Protein AF-A0A0E3SSP6-F1 (afdb_monomer_lite)

Secondary structure (DSSP, 8-state):
--HHHHHHHHHHHHHHHHHHTT--TT-HHHHHHHHHH----TTTTEEEEETTEEEEEEEPSSHHHHHHHHHHHHHHHHHHHHHHHTTSS-HHHHHHHHHHHHHHHHHHHHHHHH--S--SS---EEEEHHHHHHHHHHHHTTT-HHHHHHHHHHHHT--

Sequence (159 aa):
MSVENEFREYKEDLMKLLDFFECPEGCEKCKNVKEKNGVSMDMFPLWIQNKEHSDKIAIAPCEKGVEIAKALAEQKKSLFIHIVDVGQMEEQEAVELYASLLGNVELLEEQSKTFTGTEKSYGNMIIDIKDIFMLLAYMSYETDPEESRRYFDKALGLN

Foldseek 3Di:
DPPVVVVVVLLVLLVVVCVVLVPDPDDQLLVLLCVPDVPDSSRPLWDDPDPVCNFKIWGFLAPSSLVVLVLLLVLLVVVLVVCVVVVVDPPVVSVVVSVVSVVLSVVSPVQRVVRSNNDPDTSTDMDTSLSSLSSQLVVCVVPPVVSSVVSPCVSVVHD

Organism: NCBI:txid1434104

Radius of gyration: 16.12 Å; chains: 1; bounding box: 42×33×41 Å

pLDDT: mean 72.13, std 13.25, range [41.31, 89.75]

Structure (mmCIF, N/CA/C/O backbone):
data_AF-A0A0E3SSP6-F1
#
_entry.id   AF-A0A0E3SSP6-F1
#
loop_
_atom_site.group_PDB
_atom_site.id
_atom_site.type_symbol
_atom_site.label_atom_id
_atom_site.label_alt_id
_atom_site.label_comp_id
_atom_site.label_asym_id
_atom_site.label_entity_id
_atom_site.label_seq_id
_atom_site.pdbx_PDB_ins_code
_atom_site.Cartn_x
_atom_site.Cartn_y
_atom_site.Cartn_z
_atom_site.occupancy
_atom_site.B_iso_or_equiv
_atom_site.auth_seq_id
_atom_site.auth_comp_id
_atom_site.auth_asym_id
_atom_site.auth_atom_id
_atom_site.pdbx_PDB_model_num
ATOM 1 N N . MET A 1 1 ? -13.348 11.740 -19.397 1.00 45.72 1 MET A N 1
ATOM 2 C CA . MET A 1 1 ? -14.348 11.068 -18.537 1.00 45.72 1 MET A CA 1
ATOM 3 C C . MET A 1 1 ? -14.869 12.067 -17.515 1.00 45.72 1 MET A C 1
ATOM 5 O O . MET A 1 1 ? -14.182 13.049 -17.268 1.00 45.72 1 MET A O 1
ATOM 9 N N . SER A 1 2 ? -16.083 11.898 -16.980 1.00 41.31 2 SER A N 1
ATOM 10 C CA . SER A 1 2 ? -16.521 12.711 -15.835 1.00 41.31 2 SER A CA 1
ATOM 11 C C . SER A 1 2 ? -15.773 12.256 -14.578 1.00 41.31 2 SER A C 1
ATOM 13 O O . SER A 1 2 ? -15.518 11.064 -14.420 1.00 41.31 2 SER A O 1
ATOM 15 N N . VAL A 1 3 ? -15.467 13.191 -13.675 1.00 43.00 3 VAL A N 1
ATOM 16 C CA . VAL A 1 3 ? -14.824 12.928 -12.368 1.00 43.00 3 VAL A CA 1
ATOM 17 C C . VAL A 1 3 ? -15.570 11.841 -11.571 1.00 43.00 3 VAL A C 1
ATOM 19 O O . VAL A 1 3 ? -14.970 11.066 -10.836 1.00 43.00 3 VAL A O 1
ATOM 22 N N . GLU A 1 4 ? -16.887 11.732 -11.765 1.00 43.31 4 GLU A N 1
ATOM 23 C CA . GLU A 1 4 ? -17.727 10.700 -11.148 1.00 43.31 4 GLU A CA 1
ATOM 24 C C . GLU A 1 4 ? -17.445 9.277 -11.663 1.00 43.31 4 GLU A C 1
ATOM 26 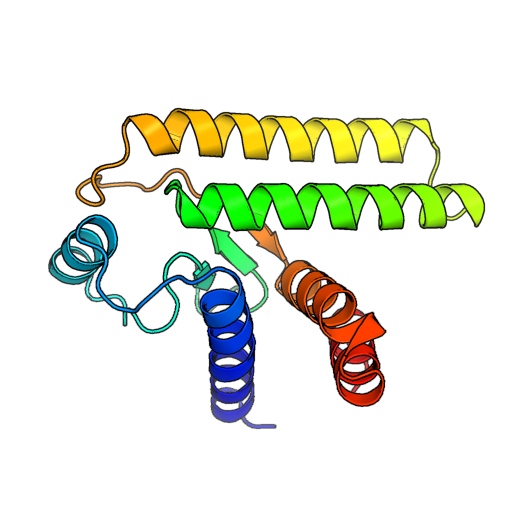O O . GLU A 1 4 ? -17.534 8.327 -10.887 1.00 43.31 4 GLU A O 1
ATOM 31 N N . ASN A 1 5 ? -17.081 9.106 -12.940 1.00 48.06 5 ASN A N 1
ATOM 32 C CA . ASN A 1 5 ? -16.744 7.788 -13.492 1.00 48.06 5 ASN A CA 1
ATOM 33 C C . ASN A 1 5 ? -15.367 7.308 -13.016 1.00 48.06 5 ASN A C 1
ATOM 35 O O . ASN A 1 5 ? -15.233 6.139 -12.665 1.00 48.06 5 ASN A O 1
ATOM 39 N N . GLU A 1 6 ? -14.380 8.205 -12.939 1.00 51.53 6 GLU A N 1
ATOM 40 C CA . GLU A 1 6 ? -13.048 7.891 -12.396 1.00 51.53 6 GLU A CA 1
ATOM 41 C C . GLU A 1 6 ? -13.137 7.460 -10.927 1.00 51.53 6 GLU A C 1
ATOM 43 O O . GLU A 1 6 ? -12.514 6.481 -10.524 1.00 51.53 6 GLU A O 1
ATOM 48 N N . PHE A 1 7 ? -13.991 8.121 -10.140 1.00 52.69 7 PHE A N 1
ATOM 49 C CA . PHE A 1 7 ? -14.207 7.764 -8.739 1.00 52.69 7 PHE A CA 1
ATOM 50 C C . PHE A 1 7 ? -14.897 6.399 -8.566 1.00 52.69 7 PHE A C 1
ATOM 52 O O . PHE A 1 7 ? -14.632 5.689 -7.595 1.00 52.69 7 PHE A O 1
ATOM 59 N N . ARG A 1 8 ? -15.779 6.011 -9.499 1.00 55.59 8 ARG A N 1
ATOM 60 C CA . ARG A 1 8 ? -16.479 4.717 -9.460 1.00 55.59 8 ARG A CA 1
ATOM 61 C C . ARG A 1 8 ? -15.566 3.552 -9.833 1.00 55.59 8 ARG A C 1
ATOM 63 O O . ARG A 1 8 ? -15.539 2.569 -9.105 1.00 55.59 8 ARG A O 1
ATOM 70 N N . GLU A 1 9 ? -14.815 3.667 -10.925 1.00 59.38 9 GLU A N 1
ATOM 71 C CA . GLU A 1 9 ? -13.855 2.627 -11.329 1.00 59.38 9 GLU A CA 1
ATOM 72 C C . GLU A 1 9 ? -12.771 2.431 -10.269 1.00 59.38 9 GLU A C 1
ATOM 74 O O . GLU A 1 9 ? -12.419 1.307 -9.926 1.00 59.38 9 GLU A O 1
ATOM 79 N N . TYR A 1 10 ? -12.304 3.528 -9.677 1.00 65.75 10 TYR A N 1
ATOM 80 C CA . TYR A 1 10 ? -11.341 3.477 -8.591 1.00 65.75 10 TYR A CA 1
ATOM 81 C C . TYR A 1 10 ? -11.873 2.755 -7.344 1.00 65.75 10 TYR A C 1
ATOM 83 O O . TYR A 1 10 ? -11.160 1.968 -6.722 1.00 65.75 10 TYR A O 1
ATOM 91 N N . LYS A 1 11 ? -13.143 2.985 -6.997 1.00 66.25 11 LYS A N 1
ATOM 92 C CA . LYS A 1 11 ? -13.811 2.264 -5.913 1.00 66.25 11 LYS A CA 1
ATOM 93 C C . LYS A 1 11 ? -13.857 0.757 -6.184 1.00 66.25 11 LYS A C 1
ATOM 95 O O . LYS A 1 11 ? -13.573 -0.017 -5.281 1.00 66.25 11 LYS A O 1
ATOM 100 N N . GLU A 1 12 ? -14.196 0.339 -7.401 1.00 69.56 12 GLU A N 1
ATOM 101 C CA . GLU A 1 12 ? -14.227 -1.083 -7.778 1.00 69.56 12 GLU A CA 1
ATOM 102 C C . GLU A 1 12 ? -12.836 -1.730 -7.707 1.00 69.56 12 GLU A C 1
ATOM 104 O O . GLU A 1 12 ? -12.693 -2.829 -7.171 1.00 69.56 12 GLU A O 1
ATOM 109 N N . ASP A 1 13 ? -11.803 -1.037 -8.189 1.00 71.88 13 ASP A N 1
ATOM 110 C CA . ASP A 1 13 ? -10.420 -1.524 -8.160 1.00 71.88 13 ASP A CA 1
ATOM 111 C C . ASP A 1 13 ? -9.880 -1.647 -6.724 1.00 71.88 13 ASP A C 1
ATOM 113 O O . ASP A 1 13 ? -9.225 -2.634 -6.385 1.00 71.88 13 ASP A O 1
ATOM 117 N N . LEU A 1 14 ? -10.209 -0.695 -5.846 1.00 68.06 14 LEU A N 1
ATOM 118 C CA . LEU A 1 14 ? -9.897 -0.810 -4.423 1.00 68.06 14 LEU A CA 1
ATOM 119 C C . LEU A 1 14 ? -10.624 -1.976 -3.760 1.00 68.06 14 LEU A C 1
ATOM 121 O O . LEU A 1 14 ? -10.001 -2.701 -2.992 1.00 68.06 14 LEU A O 1
ATOM 125 N N . MET A 1 15 ? -11.908 -2.188 -4.056 1.00 67.94 15 MET A N 1
ATOM 126 C CA . MET A 1 15 ? -12.661 -3.306 -3.478 1.00 67.94 15 MET A CA 1
ATOM 127 C C . MET A 1 15 ? -12.032 -4.656 -3.829 1.00 67.94 15 MET A C 1
ATOM 129 O O . MET A 1 15 ? -11.906 -5.500 -2.952 1.00 67.94 15 MET A O 1
ATOM 133 N N . LYS A 1 16 ? -11.526 -4.833 -5.056 1.00 71.38 16 LYS A N 1
ATOM 134 C CA . LYS A 1 16 ? -10.783 -6.048 -5.434 1.00 71.38 16 LYS A CA 1
ATOM 135 C C . LYS A 1 16 ? -9.529 -6.266 -4.595 1.00 71.38 16 LYS A C 1
ATOM 137 O O . LYS A 1 16 ? -9.221 -7.397 -4.225 1.00 71.38 16 LYS A O 1
ATOM 142 N N . LEU A 1 17 ? -8.802 -5.190 -4.292 1.00 70.00 17 LEU A N 1
ATOM 143 C CA . LEU A 1 17 ? -7.644 -5.276 -3.410 1.00 70.00 17 LEU A CA 1
ATOM 144 C C . LEU A 1 17 ? -8.073 -5.719 -2.006 1.00 70.00 17 LEU A C 1
ATOM 146 O O . LEU A 1 17 ? -7.460 -6.605 -1.421 1.00 70.00 17 LEU A O 1
ATOM 150 N N . LEU A 1 18 ? -9.143 -5.128 -1.478 1.00 66.25 18 LEU A N 1
ATOM 151 C CA . LEU A 1 18 ? -9.671 -5.463 -0.156 1.00 66.25 18 LEU A CA 1
ATOM 152 C C . LEU A 1 18 ? -10.185 -6.903 -0.073 1.00 66.25 18 LEU A C 1
ATOM 154 O O . LEU A 1 18 ? -9.932 -7.567 0.933 1.00 66.25 18 LEU A O 1
ATOM 158 N N . ASP A 1 19 ? -10.835 -7.393 -1.128 1.00 67.88 19 ASP A N 1
ATOM 159 C CA . ASP A 1 19 ? -11.275 -8.784 -1.250 1.00 67.88 19 ASP A CA 1
ATOM 160 C C . ASP A 1 19 ? -10.081 -9.743 -1.208 1.00 67.88 19 ASP A C 1
ATOM 162 O O . ASP A 1 19 ? -10.120 -10.746 -0.495 1.00 67.88 19 ASP A O 1
ATOM 166 N N . PHE A 1 20 ? -8.988 -9.419 -1.907 1.00 65.00 20 PHE A N 1
ATOM 167 C CA . PHE A 1 20 ? -7.781 -10.246 -1.893 1.00 65.00 20 PHE A CA 1
ATOM 168 C C . PHE A 1 20 ? -7.140 -10.339 -0.507 1.00 65.00 20 PHE A C 1
ATOM 170 O O . PHE A 1 20 ? -6.694 -11.410 -0.104 1.00 65.00 20 PHE A O 1
ATOM 177 N N . PHE A 1 21 ? -7.098 -9.234 0.240 1.00 64.56 21 PHE A N 1
ATOM 178 C CA . PHE A 1 21 ? -6.594 -9.238 1.617 1.00 64.56 21 PHE A CA 1
ATOM 179 C C . PHE A 1 21 ? -7.619 -9.769 2.629 1.00 64.56 21 PHE A C 1
ATOM 181 O O . PHE A 1 21 ? -7.379 -9.673 3.834 1.00 64.56 21 PHE A O 1
ATOM 188 N N . GLU A 1 22 ? -8.741 -10.335 2.170 1.00 62.84 22 GLU A N 1
ATOM 189 C CA . GLU A 1 22 ? -9.839 -10.829 3.003 1.00 62.84 22 GLU A CA 1
ATOM 190 C C . GLU A 1 22 ? -10.252 -9.789 4.052 1.00 62.84 22 GLU A C 1
ATOM 192 O O . GLU A 1 22 ? -10.326 -10.073 5.251 1.00 62.84 22 GLU A O 1
ATOM 197 N N . CYS A 1 23 ? -10.450 -8.541 3.626 1.00 62.44 23 CYS A N 1
ATOM 198 C CA . CYS A 1 23 ? -10.951 -7.484 4.490 1.00 62.44 23 CYS A CA 1
ATOM 199 C C . CYS A 1 23 ? -12.473 -7.373 4.325 1.00 62.44 23 CYS A C 1
ATOM 201 O O . CYS A 1 23 ? -12.935 -6.572 3.511 1.00 62.44 23 CYS A O 1
ATOM 203 N N . PRO A 1 24 ? -13.286 -8.149 5.072 1.00 52.28 24 PRO A N 1
ATOM 204 C CA . PRO A 1 24 ? -14.728 -8.029 4.974 1.00 52.28 24 PRO A CA 1
ATOM 205 C C . PRO A 1 24 ? -15.162 -6.647 5.459 1.00 52.28 24 PRO A C 1
ATOM 207 O O . PRO A 1 24 ? -14.714 -6.158 6.505 1.00 52.28 24 PRO A O 1
ATOM 210 N N . GLU A 1 25 ? -16.100 -6.040 4.735 1.00 49.62 25 GLU A N 1
ATOM 211 C CA . GLU A 1 25 ? -16.901 -4.946 5.271 1.00 49.62 25 GLU A CA 1
ATOM 212 C C . GLU A 1 25 ? -17.433 -5.356 6.659 1.00 49.62 25 GLU A C 1
ATOM 214 O O . GLU A 1 25 ? -18.182 -6.324 6.790 1.00 49.62 25 GLU A O 1
ATOM 219 N N . GLY A 1 26 ? -17.043 -4.636 7.720 1.00 49.25 26 GLY A N 1
ATOM 220 C CA . GLY A 1 26 ? -17.620 -4.841 9.056 1.00 49.25 26 GLY A CA 1
ATOM 221 C C . GLY A 1 26 ? -16.700 -5.331 10.176 1.00 49.25 26 GLY A C 1
ATOM 222 O O . GLY A 1 26 ? -17.220 -5.791 11.193 1.00 49.25 26 GLY A O 1
ATOM 223 N N . CYS A 1 27 ? -15.373 -5.189 10.082 1.00 58.66 27 CYS A N 1
ATOM 224 C CA . CYS A 1 27 ? -14.529 -5.364 11.272 1.00 58.66 27 CYS A CA 1
ATOM 225 C C . CYS A 1 27 ? -14.927 -4.373 12.396 1.00 58.66 27 CYS A C 1
ATOM 227 O O . CYS A 1 27 ? -15.330 -3.240 12.119 1.00 58.66 27 CYS A O 1
ATOM 229 N N . GLU A 1 28 ? -14.816 -4.746 13.677 1.00 57.94 28 GLU A N 1
ATOM 230 C CA . GLU A 1 28 ? -15.223 -3.861 14.793 1.00 57.94 28 GLU A CA 1
ATOM 231 C C . GLU A 1 28 ? -14.475 -2.518 14.785 1.00 57.94 28 GLU A C 1
ATOM 233 O O . GLU A 1 28 ? -15.080 -1.464 14.991 1.00 57.94 28 GLU A O 1
ATOM 238 N N . 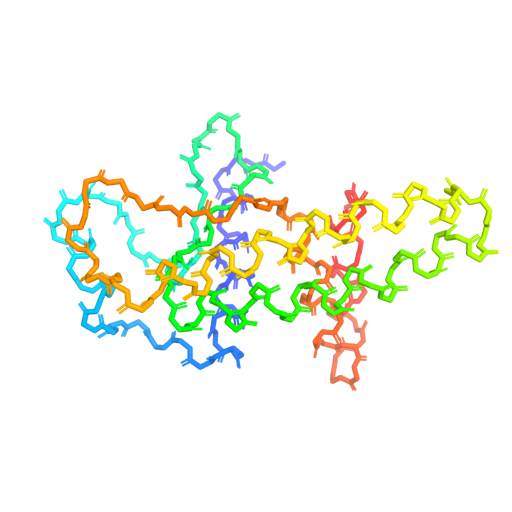LYS A 1 29 ? -13.178 -2.535 14.446 1.00 61.12 29 LYS A N 1
ATOM 239 C CA . LYS A 1 29 ? -12.367 -1.316 14.279 1.00 61.12 29 LYS A CA 1
ATOM 240 C C . LYS A 1 29 ? -12.902 -0.431 13.138 1.00 61.12 29 LYS A C 1
ATOM 242 O O . LYS A 1 29 ? -12.928 0.788 13.270 1.00 61.12 29 LYS A O 1
ATOM 247 N N . CYS A 1 30 ? -13.413 -1.043 12.070 1.00 55.78 30 CYS A N 1
ATOM 248 C CA . CYS A 1 30 ? -14.021 -0.399 10.905 1.00 55.78 30 CYS A CA 1
ATOM 249 C C . CYS A 1 30 ? -15.345 0.288 11.290 1.00 55.78 30 CYS A C 1
ATOM 251 O O . CYS A 1 30 ? -15.593 1.451 10.965 1.00 55.78 30 CYS A O 1
ATOM 253 N N . LYS A 1 31 ? -16.186 -0.410 12.065 1.00 58.31 31 LYS A N 1
ATOM 254 C CA . LYS A 1 31 ? -17.473 0.105 12.555 1.00 58.31 31 LYS A CA 1
ATOM 255 C C . LYS A 1 31 ? -17.307 1.352 13.436 1.00 58.31 31 LYS A C 1
ATOM 257 O O . LYS A 1 31 ? -18.067 2.305 13.282 1.00 58.31 31 LYS A O 1
ATOM 262 N N . ASN A 1 32 ? -16.283 1.389 14.287 1.00 57.38 32 ASN A N 1
ATOM 263 C CA . ASN A 1 32 ? -16.023 2.526 15.180 1.00 57.38 32 ASN A CA 1
ATOM 264 C C . ASN A 1 32 ? -15.598 3.804 14.431 1.00 57.38 32 ASN A C 1
ATOM 266 O O . ASN A 1 32 ? -15.982 4.907 14.827 1.00 57.38 32 ASN A O 1
ATOM 270 N N . VAL A 1 33 ? -14.855 3.670 13.326 1.00 54.91 33 VAL A N 1
ATOM 271 C CA . VAL A 1 33 ? -14.460 4.802 12.464 1.00 54.91 33 VAL A CA 1
ATOM 272 C C . VAL A 1 33 ? -15.677 5.376 11.718 1.00 54.91 33 VAL A C 1
ATOM 274 O O . VAL A 1 33 ? -15.822 6.600 11.622 1.00 54.91 33 VAL A O 1
ATOM 277 N N . LYS A 1 34 ? -16.597 4.508 11.257 1.00 51.56 34 LYS A N 1
ATOM 278 C CA . LYS A 1 34 ? -17.858 4.878 10.577 1.00 51.56 34 LYS A CA 1
ATOM 279 C C . LYS A 1 34 ? -18.732 5.802 11.414 1.00 51.56 34 LYS A C 1
ATOM 281 O O . LYS A 1 34 ? -19.232 6.809 10.918 1.00 51.56 34 LYS A O 1
ATOM 286 N N . GLU A 1 35 ? -18.945 5.433 12.672 1.00 55.50 35 GLU A N 1
ATOM 287 C CA . GLU A 1 35 ? -19.902 6.106 13.553 1.00 55.50 35 GLU A CA 1
ATOM 288 C C . GLU A 1 35 ? -19.440 7.516 13.957 1.00 55.50 35 GLU A C 1
ATOM 290 O O . GLU A 1 35 ? -20.270 8.351 14.311 1.00 55.50 35 GLU A O 1
ATOM 295 N N . LYS A 1 36 ? -18.135 7.816 13.856 1.00 54.03 36 LYS A N 1
ATOM 296 C CA . LYS A 1 36 ? -17.555 9.089 14.310 1.00 54.03 36 LYS A CA 1
ATOM 297 C C . LYS A 1 36 ? -17.369 10.155 13.229 1.00 54.03 36 LYS A C 1
ATOM 299 O O . LYS A 1 36 ? -17.534 11.330 13.541 1.00 54.03 36 LYS A O 1
ATOM 304 N N . ASN A 1 37 ? -17.009 9.780 11.997 1.00 49.38 37 ASN A N 1
ATOM 305 C CA . ASN A 1 37 ? -16.471 10.748 11.025 1.00 49.38 37 ASN A CA 1
ATOM 306 C C . ASN A 1 37 ? -17.338 10.994 9.782 1.00 49.38 37 ASN A C 1
ATOM 308 O O . ASN A 1 37 ? -16.986 11.845 8.970 1.00 49.38 37 ASN A O 1
ATOM 312 N N . GLY A 1 38 ? -18.452 10.273 9.598 1.00 45.81 38 GLY A N 1
ATOM 313 C CA . GLY A 1 38 ? -19.336 10.472 8.437 1.00 45.81 38 GLY A CA 1
ATOM 314 C C . GLY A 1 38 ? -18.680 10.190 7.075 1.00 45.81 38 GLY A C 1
ATOM 315 O O . GLY A 1 38 ? -19.223 10.573 6.042 1.00 45.81 38 GLY A O 1
ATOM 316 N N . VAL A 1 39 ? -17.517 9.531 7.067 1.00 47.22 39 VAL A N 1
ATOM 317 C CA . VAL A 1 39 ? -16.826 9.066 5.860 1.00 47.22 39 VAL A CA 1
ATOM 318 C C . VAL A 1 39 ? -17.553 7.816 5.362 1.00 47.22 39 VAL A C 1
ATOM 320 O O . VAL A 1 39 ? -17.797 6.894 6.144 1.00 47.22 39 VAL A O 1
ATOM 323 N N . SER A 1 40 ? -17.938 7.784 4.082 1.00 44.91 40 SER A N 1
ATOM 324 C CA . SER A 1 40 ? -18.508 6.582 3.463 1.00 44.91 40 SER A CA 1
ATOM 325 C C . SER A 1 40 ? -17.479 5.453 3.547 1.00 44.91 40 SER A C 1
ATOM 327 O O . SER A 1 40 ? -16.369 5.590 3.040 1.00 44.91 40 SER A O 1
ATOM 329 N N . MET A 1 41 ? -17.841 4.372 4.239 1.00 45.84 41 MET A N 1
ATOM 330 C CA . MET A 1 41 ? -16.972 3.249 4.619 1.00 45.84 41 MET A CA 1
ATOM 331 C C . MET A 1 41 ? -16.518 2.362 3.462 1.00 45.84 41 MET A C 1
ATOM 333 O O . MET A 1 41 ? -15.882 1.343 3.701 1.00 45.84 41 MET A O 1
ATOM 337 N N . ASP A 1 42 ? -16.833 2.727 2.231 1.00 48.38 42 ASP A N 1
ATOM 338 C CA . ASP A 1 42 ? -16.804 1.814 1.100 1.00 48.38 42 ASP A CA 1
ATOM 339 C C . ASP A 1 42 ? -15.389 1.365 0.674 1.00 48.38 42 ASP A C 1
ATOM 341 O O . ASP A 1 42 ? -15.263 0.781 -0.393 1.00 48.38 42 ASP A O 1
ATOM 345 N N . MET A 1 43 ? -14.323 1.698 1.422 1.00 52.78 43 MET A N 1
ATOM 346 C CA . MET A 1 43 ? -12.931 1.407 1.048 1.00 52.78 43 MET A CA 1
ATOM 347 C C . MET A 1 43 ? -11.980 1.057 2.221 1.00 52.78 43 MET A C 1
ATOM 349 O O . MET A 1 43 ? -10.799 0.837 1.979 1.00 52.78 43 MET A O 1
ATOM 353 N N . PHE A 1 44 ? -12.413 0.966 3.489 1.00 55.66 44 PHE A N 1
ATOM 354 C CA . PHE A 1 44 ? -11.479 0.673 4.603 1.00 55.66 44 PHE A CA 1
ATOM 355 C C . PHE A 1 44 ? -10.781 -0.699 4.441 1.00 55.66 44 PHE A C 1
ATOM 357 O O . PHE A 1 44 ? -11.484 -1.666 4.153 1.00 55.66 44 PHE A O 1
ATOM 364 N N . PRO A 1 45 ? -9.461 -0.851 4.723 1.00 64.94 45 PRO A N 1
ATOM 365 C CA . PRO A 1 45 ? -8.491 0.074 5.345 1.00 64.94 45 PRO A CA 1
ATOM 366 C C . PRO A 1 45 ? -7.870 1.157 4.456 1.00 64.94 45 PRO A C 1
ATOM 368 O O . PRO A 1 45 ? -6.930 1.811 4.903 1.00 64.94 45 PRO A O 1
ATOM 371 N N . LEU A 1 46 ? -8.359 1.370 3.239 1.00 68.12 46 LEU A N 1
ATOM 372 C CA . LEU A 1 46 ? -7.859 2.385 2.314 1.00 68.12 46 LEU A CA 1
ATOM 373 C C . LEU A 1 46 ? -8.880 3.519 2.149 1.00 68.12 46 LEU A C 1
ATOM 375 O O . LEU A 1 46 ? -10.084 3.313 2.135 1.00 68.12 46 LEU A O 1
ATOM 379 N N . TRP A 1 47 ? -8.456 4.768 2.037 1.00 67.56 47 TRP A N 1
ATOM 380 C CA . TRP A 1 47 ? -9.380 5.825 1.611 1.00 67.56 47 TRP A CA 1
ATOM 381 C C . TRP A 1 47 ? -8.636 6.988 0.995 1.00 67.56 47 TRP A C 1
ATOM 383 O O . TRP A 1 47 ? -7.508 7.302 1.373 1.00 67.56 47 TRP A O 1
ATOM 393 N N . ILE A 1 48 ? -9.296 7.668 0.063 1.00 59.75 48 ILE A N 1
ATOM 394 C CA . ILE A 1 48 ? -8.793 8.937 -0.455 1.00 59.75 48 ILE A CA 1
ATOM 395 C C . ILE A 1 48 ? -8.858 9.970 0.666 1.00 59.75 48 ILE A C 1
ATOM 397 O O . ILE A 1 48 ? -9.908 10.192 1.272 1.00 59.75 48 ILE A O 1
ATOM 401 N N . GLN A 1 49 ? -7.722 10.604 0.943 1.00 52.28 49 GLN A N 1
ATOM 402 C CA . GLN A 1 49 ? -7.583 11.499 2.087 1.00 52.28 49 GLN A CA 1
ATOM 403 C C . GLN A 1 49 ? -8.225 12.880 1.850 1.00 52.28 49 GLN A C 1
ATOM 405 O O . GLN A 1 49 ? -8.676 13.513 2.803 1.00 52.28 49 GLN A O 1
ATOM 410 N N . ASN A 1 50 ? -8.290 13.351 0.597 1.00 51.22 50 ASN A N 1
ATOM 411 C CA . ASN A 1 50 ? -8.869 14.646 0.225 1.00 51.22 50 ASN A CA 1
ATOM 412 C C . ASN A 1 50 ? -9.415 14.612 -1.219 1.00 51.22 50 ASN A C 1
ATOM 414 O O . ASN A 1 50 ? -8.772 14.066 -2.109 1.00 51.22 50 ASN A O 1
ATOM 418 N N . LYS A 1 51 ? -10.565 15.252 -1.481 1.00 51.09 51 LYS A N 1
ATOM 419 C CA . LYS A 1 51 ? -11.092 15.459 -2.846 1.00 51.09 51 LYS A CA 1
ATOM 420 C C . LYS A 1 51 ? -10.165 16.311 -3.726 1.00 51.09 51 LYS A C 1
ATOM 422 O O . LYS A 1 51 ? -10.253 16.213 -4.943 1.00 51.09 51 LYS A O 1
ATOM 427 N N . GLU A 1 52 ? -9.302 17.132 -3.127 1.00 47.59 52 GLU A N 1
ATOM 428 C CA . GLU A 1 52 ? -8.299 17.943 -3.839 1.00 47.59 52 GLU A CA 1
ATOM 429 C C . GLU A 1 52 ? -7.031 17.151 -4.212 1.00 47.59 52 GLU A C 1
ATOM 431 O O . GLU A 1 52 ? -6.282 17.581 -5.085 1.00 47.59 52 GLU A O 1
ATOM 436 N N . HIS A 1 53 ? -6.810 15.987 -3.589 1.00 57.97 53 HIS A N 1
ATOM 437 C CA . HIS A 1 53 ? -5.686 15.079 -3.848 1.00 57.97 53 HIS A CA 1
ATOM 438 C C . HIS A 1 53 ? -6.221 13.659 -4.070 1.00 57.97 53 HIS A C 1
ATOM 440 O O . HIS A 1 53 ? -6.024 12.758 -3.251 1.00 57.97 53 HIS A O 1
ATOM 446 N N . SER A 1 54 ? -6.970 13.485 -5.164 1.00 65.06 54 SER A N 1
ATOM 447 C CA . SER A 1 54 ? -7.604 12.212 -5.540 1.00 65.06 54 SER A CA 1
ATOM 448 C C . SER A 1 54 ? -6.605 11.106 -5.892 1.00 65.06 54 SER A C 1
ATOM 450 O O . SER A 1 54 ? -6.993 9.947 -6.005 1.00 65.06 54 SER A O 1
ATOM 452 N N . ASP A 1 55 ? -5.331 11.454 -6.047 1.00 69.00 55 ASP A N 1
ATOM 453 C CA . ASP A 1 55 ? -4.216 10.562 -6.339 1.00 69.00 55 ASP A CA 1
ATOM 454 C C . ASP A 1 55 ? -3.533 9.995 -5.084 1.00 69.00 55 ASP A C 1
ATOM 456 O O . ASP A 1 55 ? -2.617 9.183 -5.210 1.00 69.00 55 ASP A O 1
ATOM 460 N N . LYS A 1 56 ? -3.963 10.389 -3.878 1.00 73.62 56 LYS A N 1
ATOM 461 C CA . LYS A 1 56 ? -3.374 9.940 -2.608 1.00 73.62 56 LYS A CA 1
ATOM 462 C C . LYS A 1 56 ? -4.331 9.081 -1.792 1.00 73.62 56 LYS A C 1
ATOM 464 O O . LYS A 1 56 ? -5.508 9.408 -1.620 1.00 73.62 56 LYS A O 1
ATOM 469 N N . ILE A 1 57 ? -3.785 8.017 -1.211 1.00 75.81 57 ILE A N 1
ATOM 470 C CA . ILE A 1 57 ? -4.517 7.034 -0.409 1.00 75.81 57 ILE A CA 1
ATOM 471 C C . ILE A 1 57 ? -3.919 6.979 0.981 1.00 75.81 57 ILE A C 1
ATOM 473 O O . ILE A 1 57 ? -2.717 6.794 1.141 1.00 75.81 57 ILE A O 1
ATOM 477 N N . ALA A 1 58 ? -4.772 7.106 1.987 1.00 77.81 58 ALA A N 1
ATOM 478 C CA . ALA A 1 58 ? -4.440 6.813 3.365 1.00 77.81 58 ALA A CA 1
ATOM 479 C C . ALA A 1 58 ? -4.697 5.330 3.660 1.00 77.81 58 ALA A C 1
ATOM 481 O O . ALA A 1 58 ? -5.771 4.815 3.353 1.00 77.81 58 ALA A O 1
ATOM 482 N N . ILE A 1 59 ? -3.724 4.673 4.286 1.00 80.44 59 ILE A N 1
ATOM 483 C CA . ILE A 1 59 ? -3.825 3.317 4.823 1.00 80.44 59 ILE A CA 1
ATOM 484 C C . ILE A 1 59 ? -4.028 3.405 6.334 1.00 80.44 59 ILE A C 1
ATOM 486 O O . ILE A 1 59 ? -3.214 4.013 7.033 1.00 80.44 59 ILE A O 1
ATOM 490 N N . ALA A 1 60 ? -5.085 2.778 6.850 1.00 78.62 60 ALA A N 1
ATOM 491 C CA . ALA A 1 60 ? -5.324 2.692 8.286 1.00 78.62 60 ALA A CA 1
ATOM 492 C C . ALA A 1 60 ? -4.204 1.947 9.024 1.00 78.62 60 ALA A C 1
ATOM 494 O O . ALA A 1 60 ? -3.767 0.890 8.560 1.00 78.62 60 ALA A O 1
ATOM 495 N N . PRO A 1 61 ? -3.870 2.369 10.255 1.00 79.38 61 PRO A N 1
ATOM 496 C CA . PRO A 1 61 ? -3.049 1.590 11.173 1.00 79.38 61 PRO A CA 1
ATOM 497 C C . PRO A 1 61 ? -3.874 0.439 11.766 1.00 79.38 61 PRO A C 1
ATOM 499 O O . PRO A 1 61 ? -4.219 0.432 12.939 1.00 79.38 61 PRO A O 1
ATOM 502 N N . CYS A 1 62 ? -4.248 -0.548 10.961 1.00 79.44 62 CYS A N 1
ATOM 503 C CA . CYS A 1 62 ? -4.916 -1.771 11.412 1.00 79.44 62 CYS A CA 1
ATOM 504 C C . CYS A 1 62 ? -4.214 -2.993 10.819 1.00 79.44 62 CYS A C 1
ATOM 506 O O . CYS A 1 62 ? -3.437 -2.842 9.884 1.00 79.44 62 CYS A O 1
ATOM 508 N N . GLU A 1 63 ? -4.505 -4.195 11.321 1.00 80.69 63 GLU A N 1
ATOM 509 C CA . GLU A 1 63 ? -3.854 -5.438 10.867 1.00 80.69 63 GLU A CA 1
ATOM 510 C C . GLU A 1 63 ? -3.862 -5.574 9.335 1.00 80.69 63 GLU A C 1
ATOM 512 O O . GLU A 1 63 ? -2.812 -5.763 8.728 1.00 80.69 63 GLU A O 1
ATOM 517 N N . LYS A 1 64 ? -5.011 -5.331 8.691 1.00 79.88 64 LYS A N 1
ATOM 518 C CA . LYS A 1 64 ? -5.131 -5.371 7.225 1.00 79.88 64 LYS A CA 1
ATOM 519 C C . LYS A 1 64 ? -4.414 -4.231 6.506 1.00 79.88 64 LYS A C 1
ATOM 521 O O . LYS A 1 64 ? -3.828 -4.445 5.452 1.00 79.88 64 LYS A O 1
ATOM 526 N N . GLY A 1 65 ? -4.401 -3.033 7.083 1.00 80.56 65 GLY A N 1
ATOM 527 C CA . GLY A 1 65 ? -3.608 -1.927 6.544 1.00 80.56 65 GLY A CA 1
ATOM 528 C C . GLY A 1 65 ? -2.106 -2.218 6.597 1.00 80.56 65 GLY A C 1
ATOM 529 O O . GLY A 1 65 ? -1.390 -1.928 5.643 1.00 80.56 65 GLY A O 1
ATOM 530 N N . VAL A 1 66 ? -1.638 -2.870 7.666 1.00 85.12 66 VAL A N 1
ATOM 531 C CA . VAL A 1 66 ? -0.249 -3.326 7.806 1.00 85.12 66 VAL A CA 1
ATOM 532 C C . VAL A 1 66 ? 0.076 -4.419 6.785 1.00 85.12 66 VAL A C 1
ATOM 534 O O . VAL A 1 66 ? 1.135 -4.356 6.167 1.00 85.12 66 VAL A O 1
ATOM 537 N N . GLU A 1 67 ? -0.819 -5.385 6.557 1.00 85.50 67 GLU A N 1
ATOM 538 C CA . GLU A 1 67 ? -0.647 -6.408 5.510 1.00 85.50 67 GLU A CA 1
ATOM 539 C C . GLU A 1 67 ? -0.505 -5.781 4.114 1.00 85.50 67 GLU A C 1
ATOM 541 O O . GLU A 1 67 ? 0.451 -6.090 3.400 1.00 85.50 67 GLU A O 1
ATOM 546 N N . ILE A 1 68 ? -1.392 -4.845 3.757 1.00 83.50 68 ILE A N 1
ATOM 547 C CA . ILE A 1 68 ? -1.327 -4.114 2.481 1.00 83.50 68 ILE A CA 1
ATOM 548 C C . ILE A 1 68 ? -0.019 -3.322 2.378 1.00 83.50 68 ILE A C 1
ATOM 550 O O . ILE A 1 68 ? 0.665 -3.387 1.358 1.00 83.50 68 ILE A O 1
ATOM 554 N N . ALA A 1 69 ? 0.371 -2.603 3.434 1.00 86.56 69 ALA A N 1
ATOM 555 C CA . ALA A 1 69 ? 1.598 -1.810 3.453 1.00 86.56 69 ALA A CA 1
ATOM 556 C C . ALA A 1 69 ? 2.862 -2.677 3.297 1.00 86.56 69 ALA A C 1
ATOM 558 O O . ALA A 1 69 ? 3.778 -2.305 2.562 1.00 86.56 69 ALA A O 1
ATOM 559 N N . LYS A 1 70 ? 2.896 -3.859 3.926 1.00 89.50 70 LYS A N 1
ATOM 560 C CA . LYS A 1 70 ? 3.983 -4.838 3.764 1.00 89.50 70 LYS A CA 1
ATOM 561 C C . LYS A 1 70 ? 4.037 -5.391 2.338 1.00 89.50 70 LYS A C 1
ATOM 563 O O . LYS A 1 70 ? 5.121 -5.465 1.764 1.00 89.50 70 LYS A O 1
ATOM 568 N N . ALA A 1 71 ? 2.890 -5.718 1.744 1.00 86.06 71 ALA A N 1
ATOM 569 C CA . ALA A 1 71 ? 2.827 -6.182 0.358 1.00 86.06 71 ALA A CA 1
ATOM 570 C C . ALA A 1 71 ? 3.296 -5.104 -0.636 1.00 86.06 71 ALA A C 1
ATOM 572 O O . ALA A 1 71 ? 4.069 -5.395 -1.549 1.00 86.06 71 ALA A O 1
ATOM 573 N N . LEU A 1 72 ? 2.898 -3.845 -0.422 1.00 85.56 72 LEU A N 1
ATOM 574 C CA . LEU A 1 72 ? 3.381 -2.701 -1.201 1.00 85.56 72 LEU A CA 1
ATOM 575 C C . LEU A 1 72 ? 4.890 -2.510 -1.076 1.00 85.56 72 LEU A C 1
ATOM 577 O O . LEU A 1 72 ? 5.548 -2.218 -2.073 1.00 85.56 72 LEU A O 1
ATOM 581 N N . ALA A 1 73 ? 5.446 -2.667 0.126 1.00 87.38 73 ALA A N 1
ATOM 582 C CA . ALA A 1 73 ? 6.884 -2.564 0.333 1.00 87.38 73 ALA A CA 1
ATOM 583 C C . ALA A 1 73 ? 7.643 -3.632 -0.464 1.00 87.38 73 ALA A C 1
ATOM 585 O O . ALA A 1 73 ? 8.580 -3.290 -1.183 1.00 87.38 73 ALA A O 1
ATOM 586 N N . GLU A 1 74 ? 7.200 -4.891 -0.429 1.00 86.12 74 GLU A N 1
ATOM 587 C CA . GLU A 1 74 ? 7.852 -5.954 -1.203 1.00 86.12 74 GLU A CA 1
ATOM 588 C C . GLU A 1 74 ? 7.761 -5.698 -2.715 1.00 86.12 74 GLU A C 1
ATOM 590 O O . GLU A 1 74 ? 8.753 -5.849 -3.426 1.00 86.12 74 GLU A O 1
ATOM 595 N N . GLN A 1 75 ? 6.620 -5.204 -3.209 1.00 81.75 75 GLN A N 1
ATOM 596 C CA . GLN A 1 75 ? 6.494 -4.791 -4.611 1.00 81.75 75 GLN A CA 1
ATOM 597 C C . GLN A 1 75 ? 7.441 -3.655 -4.985 1.00 81.75 75 GLN A C 1
ATOM 599 O O . GLN A 1 75 ? 8.149 -3.723 -5.994 1.00 81.75 75 GLN A O 1
ATOM 604 N N . LYS A 1 76 ? 7.491 -2.606 -4.160 1.00 81.62 76 LYS A N 1
ATOM 605 C CA . LYS A 1 76 ? 8.379 -1.468 -4.404 1.00 81.62 76 LYS A CA 1
ATOM 606 C C . LYS A 1 76 ? 9.839 -1.880 -4.386 1.00 81.62 76 LYS A C 1
ATOM 608 O O . LYS A 1 76 ? 10.600 -1.366 -5.194 1.00 81.62 76 LYS A O 1
ATOM 613 N N . LYS A 1 77 ? 10.232 -2.832 -3.541 1.00 83.69 77 LYS A N 1
ATOM 614 C CA . LYS A 1 77 ? 11.587 -3.392 -3.541 1.00 83.69 77 LYS A CA 1
ATOM 615 C C . LYS A 1 77 ? 11.959 -3.970 -4.907 1.00 83.69 77 LYS A C 1
ATOM 617 O O . LYS A 1 77 ? 13.009 -3.622 -5.440 1.00 83.69 77 LYS A O 1
ATOM 622 N N . SER A 1 78 ? 11.101 -4.810 -5.492 1.00 79.75 78 SER A N 1
ATOM 623 C CA . SER A 1 78 ? 11.329 -5.371 -6.831 1.00 79.75 78 SER A CA 1
ATOM 624 C C . SER A 1 78 ? 11.415 -4.285 -7.905 1.00 79.75 78 SER A C 1
ATOM 626 O O . SER A 1 78 ? 12.274 -4.357 -8.782 1.00 79.75 78 SER A O 1
ATOM 628 N N . LEU A 1 79 ? 10.575 -3.251 -7.808 1.00 77.56 79 LEU A N 1
ATOM 629 C CA . LEU A 1 79 ? 10.607 -2.112 -8.724 1.00 77.56 79 LEU A CA 1
ATOM 630 C C . LEU A 1 79 ? 11.899 -1.290 -8.586 1.00 77.56 79 LEU A C 1
ATOM 632 O O . LEU A 1 79 ? 12.512 -0.959 -9.596 1.00 77.56 79 LEU A O 1
ATOM 636 N N . PHE A 1 80 ? 12.343 -0.991 -7.363 1.00 79.06 80 PHE A N 1
ATOM 637 C CA . PHE A 1 80 ? 13.587 -0.257 -7.116 1.00 79.06 80 PHE A CA 1
ATOM 638 C C . PHE A 1 80 ? 14.802 -1.003 -7.666 1.00 79.06 80 PHE A C 1
ATOM 640 O O . PHE A 1 80 ? 15.630 -0.381 -8.326 1.00 79.06 80 PHE A O 1
ATOM 647 N N . ILE A 1 81 ? 14.874 -2.325 -7.469 1.00 79.19 81 ILE A N 1
ATOM 648 C CA . ILE A 1 81 ? 15.933 -3.161 -8.060 1.00 79.19 81 ILE A CA 1
ATOM 649 C C . ILE A 1 81 ? 15.944 -2.989 -9.582 1.00 79.19 81 ILE A C 1
ATOM 651 O O . ILE A 1 81 ? 16.982 -2.682 -10.158 1.00 79.19 81 ILE A O 1
ATOM 655 N N . HIS A 1 82 ? 14.779 -3.093 -10.226 1.00 77.25 82 HIS A N 1
ATOM 656 C CA . HIS A 1 82 ? 14.684 -2.925 -11.672 1.00 77.25 82 HIS A CA 1
ATOM 657 C C . HIS A 1 82 ? 15.122 -1.528 -12.144 1.00 77.25 82 HIS A C 1
ATOM 659 O O . HIS A 1 82 ? 15.869 -1.428 -13.113 1.00 77.25 82 HIS A O 1
ATOM 665 N N . ILE A 1 83 ? 14.686 -0.458 -11.468 1.00 71.88 83 ILE A N 1
ATOM 666 C CA . ILE A 1 83 ? 15.031 0.935 -11.812 1.00 71.88 83 ILE A CA 1
ATOM 667 C C . ILE A 1 83 ? 16.546 1.175 -11.704 1.00 71.88 83 ILE A C 1
ATOM 669 O O . ILE A 1 83 ? 17.124 1.838 -12.571 1.00 71.88 83 ILE A O 1
ATOM 673 N N . VAL A 1 84 ? 17.187 0.624 -10.668 1.00 79.25 84 VAL A N 1
ATOM 674 C CA . VAL A 1 84 ? 18.647 0.679 -10.495 1.00 79.25 84 VAL A CA 1
ATOM 675 C C . VAL A 1 84 ? 19.347 -0.098 -11.612 1.00 79.25 84 VAL A C 1
ATOM 677 O O . VAL A 1 84 ? 20.254 0.440 -12.245 1.00 79.25 84 VAL A O 1
ATOM 680 N N . ASP A 1 85 ? 18.887 -1.312 -11.929 1.00 80.75 85 ASP A N 1
ATOM 681 C CA . ASP A 1 85 ? 19.472 -2.157 -12.981 1.00 80.75 85 ASP A CA 1
ATOM 682 C C . ASP A 1 85 ? 19.437 -1.495 -14.368 1.00 80.75 85 ASP A C 1
ATOM 684 O O . ASP A 1 85 ? 20.374 -1.638 -15.157 1.00 80.75 85 ASP A O 1
ATOM 688 N N . VAL A 1 86 ? 18.374 -0.744 -14.680 1.00 82.75 86 VAL A N 1
ATOM 689 C CA . VAL A 1 86 ? 18.257 -0.002 -15.951 1.00 82.75 86 VAL A CA 1
ATOM 690 C C . VAL A 1 86 ? 18.928 1.378 -15.919 1.00 82.75 86 VAL A C 1
ATOM 692 O O . VAL A 1 86 ? 18.854 2.117 -16.902 1.00 82.75 86 VAL A O 1
ATOM 695 N N . GLY A 1 87 ? 19.591 1.735 -14.815 1.00 77.81 87 GLY A N 1
ATOM 696 C CA . GLY A 1 87 ? 20.364 2.970 -14.666 1.00 77.81 87 GLY A CA 1
ATOM 697 C C . GLY A 1 87 ? 19.520 4.242 -14.570 1.00 77.81 87 GLY A C 1
ATOM 698 O O . GLY A 1 87 ? 20.008 5.321 -14.900 1.00 77.81 87 GLY A O 1
ATOM 699 N N . GLN A 1 88 ? 18.253 4.130 -14.163 1.00 72.56 88 GLN A N 1
ATOM 700 C CA . GLN A 1 88 ? 17.344 5.274 -14.021 1.00 72.56 88 GLN A CA 1
ATOM 701 C C . GLN A 1 88 ? 17.384 5.926 -12.632 1.00 72.56 88 GLN A C 1
ATOM 703 O O . GLN A 1 88 ? 16.851 7.020 -12.467 1.00 72.56 88 GLN A O 1
ATOM 708 N N . MET A 1 89 ? 18.013 5.276 -11.653 1.00 82.62 89 MET A N 1
ATOM 709 C CA . MET A 1 89 ? 18.208 5.780 -10.292 1.00 82.62 89 MET A CA 1
ATOM 710 C C . MET A 1 89 ? 19.536 5.260 -9.744 1.00 82.62 89 MET A C 1
ATOM 712 O O . MET A 1 89 ? 19.945 4.143 -10.069 1.00 82.62 89 MET A O 1
ATOM 716 N N . GLU A 1 90 ? 20.206 6.054 -8.909 1.00 87.25 90 GLU A N 1
ATOM 717 C CA . GLU A 1 90 ? 21.397 5.591 -8.199 1.00 87.25 90 GLU A CA 1
ATOM 718 C C . GLU A 1 90 ? 21.018 4.587 -7.101 1.00 87.25 90 GLU A C 1
ATOM 720 O O . GLU A 1 90 ? 20.012 4.745 -6.410 1.00 87.25 90 GLU A O 1
ATOM 725 N N . GLU A 1 91 ? 21.848 3.561 -6.898 1.00 86.44 91 GLU A N 1
ATOM 726 C CA . GLU A 1 91 ? 21.598 2.521 -5.889 1.00 86.44 91 GLU A CA 1
ATOM 727 C C . GLU A 1 91 ? 21.405 3.116 -4.486 1.00 86.44 91 GLU A C 1
ATOM 729 O O . GLU A 1 91 ? 20.500 2.716 -3.756 1.00 86.44 91 GLU A O 1
ATOM 734 N N . GLN A 1 92 ? 22.212 4.116 -4.123 1.00 87.81 92 GLN A N 1
ATOM 735 C CA . GLN A 1 92 ? 22.124 4.757 -2.814 1.00 87.81 92 GLN A CA 1
ATOM 736 C C . GLN A 1 92 ? 20.797 5.507 -2.620 1.00 87.81 92 GLN A C 1
ATOM 738 O O . GLN A 1 92 ? 20.192 5.406 -1.554 1.00 87.81 92 GLN A O 1
ATOM 743 N N . GLU A 1 93 ? 20.307 6.189 -3.657 1.00 82.62 93 GLU A N 1
ATOM 744 C CA . GLU A 1 93 ? 19.005 6.862 -3.632 1.00 82.62 93 GLU A CA 1
ATOM 745 C C . GLU A 1 93 ? 17.862 5.846 -3.469 1.00 82.62 93 GLU A C 1
ATOM 747 O O . GLU A 1 93 ? 16.985 6.020 -2.620 1.00 82.62 93 GLU A O 1
ATOM 752 N N . ALA A 1 94 ? 17.906 4.734 -4.211 1.00 78.69 94 ALA A N 1
ATOM 753 C CA . ALA A 1 94 ? 16.918 3.661 -4.101 1.00 78.69 94 ALA A CA 1
ATOM 754 C C . ALA A 1 94 ? 16.899 3.028 -2.698 1.00 78.69 94 ALA A C 1
ATOM 756 O O . ALA A 1 94 ? 15.828 2.764 -2.144 1.00 78.69 94 ALA A O 1
ATOM 757 N N . VAL A 1 95 ? 18.075 2.819 -2.096 1.00 82.44 95 VAL A N 1
ATOM 758 C CA . VAL A 1 95 ? 18.215 2.293 -0.730 1.00 82.44 95 VAL A CA 1
ATOM 759 C C . VAL A 1 95 ? 17.620 3.253 0.300 1.00 82.44 95 VAL A C 1
ATOM 761 O O . VAL A 1 95 ? 16.886 2.807 1.181 1.00 82.44 95 VAL A O 1
ATOM 764 N N . GLU A 1 96 ? 17.890 4.556 0.198 1.00 81.88 96 GLU A N 1
ATOM 765 C CA . GLU A 1 96 ? 17.355 5.564 1.124 1.00 81.88 96 GLU A CA 1
ATOM 766 C C . GLU A 1 96 ? 15.825 5.670 1.033 1.00 81.88 96 GLU A C 1
ATOM 768 O O . GLU A 1 96 ? 15.134 5.667 2.060 1.00 81.88 96 GLU A O 1
ATOM 773 N N . LEU A 1 97 ? 15.278 5.684 -0.186 1.00 80.88 97 LEU A N 1
ATOM 774 C CA . LEU A 1 97 ? 13.831 5.699 -0.421 1.00 80.88 97 LEU A CA 1
ATOM 775 C C . LEU A 1 97 ? 13.156 4.434 0.117 1.00 80.88 97 LEU A C 1
ATOM 777 O O . LEU A 1 97 ? 12.114 4.514 0.775 1.00 80.88 97 LEU A O 1
ATOM 781 N N . TYR A 1 98 ? 13.756 3.266 -0.114 1.00 84.62 98 TYR A N 1
ATOM 782 C CA . TYR A 1 98 ? 13.224 2.004 0.384 1.00 84.62 98 TYR A CA 1
ATOM 783 C C . TYR A 1 98 ? 13.314 1.894 1.914 1.00 84.62 98 TYR A C 1
ATOM 785 O O . TYR A 1 98 ? 12.361 1.455 2.558 1.00 84.62 98 TYR A O 1
ATOM 793 N N . ALA A 1 99 ? 14.404 2.361 2.527 1.00 84.25 99 ALA A N 1
ATOM 794 C CA . ALA A 1 99 ? 14.538 2.410 3.983 1.00 84.25 99 ALA A CA 1
ATOM 795 C C . ALA A 1 99 ? 13.494 3.340 4.625 1.00 84.25 99 ALA A C 1
ATOM 797 O O . ALA A 1 99 ? 12.896 2.989 5.643 1.00 84.25 99 ALA A O 1
ATOM 798 N N . SER A 1 100 ? 13.218 4.496 4.008 1.00 83.50 100 SER A N 1
ATOM 799 C CA . SER A 1 100 ? 12.147 5.397 4.451 1.00 83.50 100 SER A CA 1
ATOM 800 C C . SER A 1 100 ? 10.771 4.728 4.374 1.00 83.50 100 SER A C 1
ATOM 802 O O . SER A 1 100 ? 9.979 4.832 5.313 1.00 83.50 100 SER A O 1
ATOM 804 N N . LEU A 1 101 ? 10.501 3.990 3.292 1.00 86.19 101 LEU A N 1
ATOM 805 C CA . LEU A 1 101 ? 9.271 3.216 3.141 1.00 86.19 101 LEU A CA 1
ATOM 806 C C . LEU A 1 101 ? 9.120 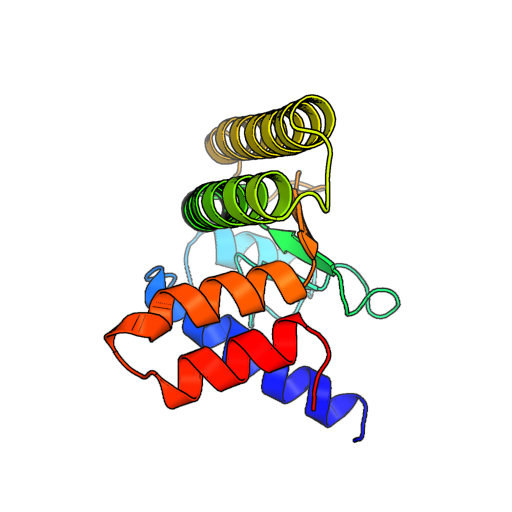2.176 4.258 1.00 86.19 101 LEU A C 1
ATOM 808 O O . LEU A 1 101 ? 8.066 2.124 4.887 1.00 86.19 101 LEU A O 1
ATOM 812 N N . LEU A 1 102 ? 10.168 1.396 4.539 1.00 88.81 102 LEU A N 1
ATOM 813 C CA . LEU A 1 102 ? 10.156 0.397 5.611 1.00 88.81 102 LEU A CA 1
ATOM 814 C C . LEU A 1 102 ? 9.919 1.026 6.988 1.00 88.81 102 LEU A C 1
ATOM 816 O O . LEU A 1 102 ? 9.081 0.530 7.736 1.00 88.81 102 LEU A O 1
ATOM 820 N N . GLY A 1 103 ? 10.560 2.158 7.291 1.00 86.81 103 GLY A N 1
ATOM 821 C CA . GLY A 1 103 ? 10.319 2.883 8.542 1.00 86.81 103 GLY A CA 1
ATOM 822 C C . GLY A 1 103 ? 8.864 3.344 8.700 1.00 86.81 103 GLY A C 1
ATOM 823 O O . GLY A 1 103 ? 8.310 3.296 9.798 1.00 86.81 103 GLY A O 1
ATOM 824 N N . ASN A 1 104 ? 8.200 3.729 7.604 1.00 86.69 104 ASN A N 1
ATOM 825 C CA . ASN A 1 104 ? 6.772 4.063 7.626 1.00 86.69 104 ASN A CA 1
ATOM 826 C C . ASN A 1 104 ? 5.883 2.829 7.853 1.00 86.69 104 ASN A C 1
ATOM 828 O O . ASN A 1 104 ? 4.875 2.936 8.553 1.00 86.69 104 ASN A O 1
ATOM 832 N N . VAL A 1 105 ? 6.254 1.665 7.307 1.00 89.31 105 VAL A N 1
ATOM 833 C CA . VAL A 1 105 ? 5.549 0.395 7.561 1.00 89.31 105 VAL A CA 1
ATOM 834 C C . VAL A 1 105 ? 5.694 -0.025 9.025 1.00 89.31 105 VAL A C 1
ATOM 836 O O . VAL A 1 105 ? 4.702 -0.395 9.649 1.00 89.31 105 VAL A O 1
ATOM 839 N N . GLU A 1 106 ? 6.893 0.081 9.600 1.00 89.44 106 GLU A N 1
ATOM 840 C CA . GLU A 1 106 ? 7.138 -0.204 11.021 1.00 89.44 106 GLU A CA 1
ATOM 841 C C . GLU A 1 106 ? 6.330 0.730 11.929 1.00 89.44 106 GLU A C 1
ATOM 843 O O . GLU A 1 106 ? 5.694 0.284 12.885 1.00 89.44 106 GLU A O 1
ATOM 848 N N . LEU A 1 107 ? 6.284 2.025 11.602 1.00 88.88 107 LEU A N 1
ATOM 849 C CA . LEU A 1 107 ? 5.468 2.988 12.339 1.00 88.88 107 LEU A CA 1
ATOM 850 C C . LEU A 1 107 ? 3.975 2.637 12.270 1.00 88.88 107 LEU A C 1
ATOM 852 O O . LEU A 1 107 ? 3.287 2.700 13.292 1.00 88.88 107 LEU A O 1
ATOM 856 N N . LEU A 1 108 ? 3.481 2.246 11.092 1.00 87.25 108 LEU A N 1
ATOM 857 C CA . LEU A 1 108 ? 2.099 1.802 10.900 1.00 87.25 108 LEU A CA 1
ATOM 858 C C . LEU A 1 108 ? 1.799 0.545 11.733 1.00 87.25 108 LEU A C 1
ATOM 860 O O . LEU A 1 108 ? 0.741 0.450 12.358 1.00 87.25 108 LEU A O 1
ATOM 864 N N . GLU A 1 109 ? 2.738 -0.401 11.785 1.00 89.75 109 GLU A N 1
ATOM 865 C CA . GLU A 1 109 ? 2.638 -1.619 12.590 1.00 89.75 109 GLU A CA 1
ATOM 866 C C . GLU A 1 109 ? 2.588 -1.311 14.091 1.00 89.75 109 GLU A C 1
ATOM 868 O O . GLU A 1 109 ? 1.709 -1.826 14.787 1.00 89.75 109 GLU A O 1
ATOM 873 N N . GLU A 1 110 ? 3.439 -0.419 14.597 1.00 89.12 110 GLU A N 1
ATOM 874 C CA . GLU A 1 110 ? 3.390 0.012 16.001 1.00 89.12 110 GLU A CA 1
ATOM 875 C C . GLU A 1 110 ? 2.080 0.736 16.338 1.00 89.12 110 GLU A C 1
ATOM 877 O O . GLU A 1 110 ? 1.462 0.476 17.376 1.00 89.12 110 GLU A O 1
ATOM 882 N N . GLN A 1 111 ? 1.598 1.595 15.439 1.00 84.69 111 GLN A N 1
ATOM 883 C CA . GLN A 1 111 ? 0.306 2.263 15.600 1.00 84.69 111 GLN A CA 1
ATOM 884 C C . GLN A 1 111 ? -0.849 1.256 15.612 1.00 84.69 111 GLN A C 1
ATOM 886 O O . GLN A 1 111 ? -1.774 1.399 16.413 1.00 84.69 111 GLN A O 1
ATOM 891 N N . SER A 1 112 ? -0.768 0.187 14.815 1.00 85.00 112 SER A N 1
ATOM 892 C CA . SER A 1 112 ? -1.823 -0.828 14.728 1.00 85.00 112 SER A CA 1
ATOM 893 C C . SER A 1 112 ? -2.102 -1.563 16.041 1.00 85.00 112 SER A C 1
ATOM 895 O O . SER A 1 112 ? -3.249 -1.942 16.307 1.00 85.00 112 SER A O 1
ATOM 897 N N . LYS A 1 113 ? -1.085 -1.699 16.902 1.00 85.88 113 LYS A N 1
ATOM 898 C CA . LYS A 1 113 ? -1.189 -2.368 18.210 1.00 85.88 113 LYS A CA 1
ATOM 899 C C . LYS A 1 113 ? -2.071 -1.606 19.191 1.00 85.88 113 LYS A C 1
ATOM 901 O O . LYS A 1 113 ? -2.701 -2.211 20.054 1.00 85.88 113 LYS A O 1
ATOM 906 N N . THR A 1 114 ? -2.095 -0.280 19.076 1.00 82.56 114 THR A N 1
ATOM 907 C CA . THR A 1 114 ? -2.871 0.605 19.960 1.00 82.56 114 THR A CA 1
ATOM 908 C C . THR A 1 114 ? -4.107 1.187 19.281 1.00 82.56 114 THR A C 1
ATOM 910 O O . THR A 1 114 ? -4.907 1.847 19.939 1.00 82.56 114 THR A O 1
ATOM 913 N N . PHE A 1 115 ? -4.297 0.904 17.990 1.00 77.31 115 PHE A N 1
ATOM 914 C CA . PHE A 1 115 ? -5.414 1.398 17.203 1.00 77.31 115 PHE A CA 1
ATOM 915 C C . PHE A 1 115 ? -6.742 0.725 17.565 1.00 77.31 115 PHE A C 1
ATOM 917 O O . PHE A 1 115 ? -6.933 -0.489 17.410 1.00 77.31 115 PHE A O 1
ATOM 924 N N . THR A 1 116 ? -7.693 1.554 17.984 1.00 72.44 116 THR A N 1
ATOM 925 C CA . THR A 1 116 ? -9.058 1.173 18.374 1.00 72.44 116 THR A CA 1
ATOM 926 C C . THR A 1 116 ? -10.123 1.642 17.378 1.00 72.44 116 THR A C 1
ATOM 928 O O . THR A 1 116 ? -11.288 1.249 17.486 1.00 72.44 116 THR A O 1
ATOM 931 N N . GLY A 1 117 ? -9.752 2.499 16.422 1.00 68.06 117 GLY A N 1
ATOM 932 C CA . GLY A 1 117 ? -10.666 3.165 15.490 1.00 68.06 117 GLY A CA 1
ATOM 933 C C . GLY A 1 117 ? -11.399 4.368 16.094 1.00 68.06 117 GLY A C 1
ATOM 934 O O . GLY A 1 117 ? -12.126 5.072 15.392 1.00 68.06 117 GLY A O 1
ATOM 935 N N . THR A 1 118 ? -11.212 4.644 17.387 1.00 66.25 118 THR A N 1
ATOM 936 C CA . THR A 1 118 ? -11.887 5.740 18.100 1.00 66.25 118 THR A CA 1
ATOM 937 C C . THR A 1 118 ? -11.029 7.001 18.233 1.00 66.25 118 THR A C 1
ATOM 939 O O . THR A 1 118 ? -11.498 8.018 18.762 1.00 66.25 118 THR A O 1
ATOM 942 N N . GLU A 1 119 ? -9.789 6.956 17.755 1.00 66.25 119 GLU A N 1
ATOM 943 C CA . GLU A 1 119 ? -8.818 8.041 17.816 1.00 66.25 119 GLU A CA 1
ATOM 944 C C . GLU A 1 119 ? -9.280 9.260 16.997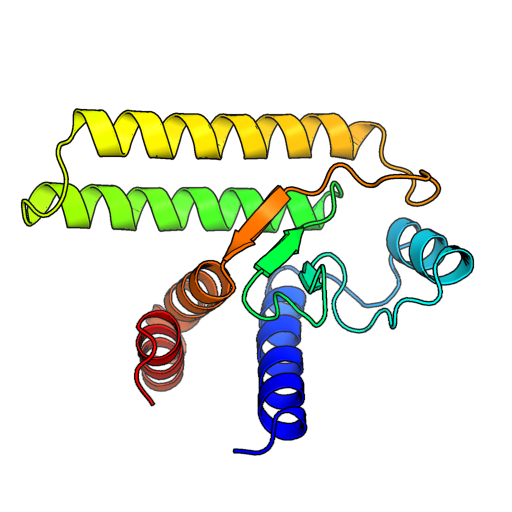 1.00 66.25 119 GLU A C 1
ATOM 946 O O . GLU A 1 119 ? -10.012 9.142 16.018 1.00 66.25 119 GLU A O 1
ATOM 951 N N . LYS A 1 120 ? -8.865 10.465 17.414 1.00 56.56 120 LYS A N 1
ATOM 952 C CA . LYS A 1 120 ? -9.179 11.725 16.704 1.00 56.56 120 LYS A CA 1
ATOM 953 C C . LYS A 1 120 ? -8.345 11.933 15.440 1.00 56.56 120 LYS A C 1
ATOM 955 O O . LYS A 1 120 ? -8.723 12.719 14.581 1.00 56.56 120 LYS A O 1
ATOM 960 N N . SER A 1 121 ? -7.188 11.289 15.386 1.00 59.25 121 SER A N 1
ATOM 961 C CA . SER A 1 121 ? -6.284 11.289 14.250 1.00 59.25 121 SER A CA 1
ATOM 962 C C . SER A 1 121 ? -5.796 9.867 14.081 1.00 59.25 121 SER A C 1
ATOM 964 O O . SER A 1 121 ? -5.412 9.218 15.056 1.00 59.25 121 SER A O 1
ATOM 966 N N . TYR A 1 122 ? -5.846 9.397 12.848 1.00 62.03 122 TYR A N 1
ATOM 967 C CA . TYR A 1 122 ? -5.342 8.098 12.469 1.00 62.03 122 TYR A CA 1
ATOM 968 C C . TYR A 1 122 ? -3.958 8.353 11.885 1.00 62.03 122 TYR A C 1
ATOM 970 O O . TYR A 1 122 ? -3.827 9.087 10.904 1.00 62.03 122 TYR A O 1
ATOM 978 N N . GLY A 1 123 ? -2.918 7.845 12.547 1.00 62.22 123 GLY A N 1
ATOM 979 C CA . GLY A 1 123 ? -1.595 7.785 11.943 1.00 62.22 123 GLY A CA 1
ATOM 980 C C . GLY A 1 123 ? -1.704 6.879 10.725 1.00 62.22 123 GLY A C 1
ATOM 981 O O . GLY A 1 123 ? -1.706 5.665 10.862 1.00 62.22 123 GLY A O 1
ATOM 982 N N . ASN A 1 124 ? -1.938 7.474 9.560 1.00 74.50 124 ASN A N 1
ATOM 983 C CA . ASN A 1 124 ? -2.133 6.732 8.328 1.00 74.50 124 ASN A CA 1
ATOM 984 C C . ASN A 1 124 ? -0.871 6.845 7.498 1.00 74.50 124 ASN A C 1
ATOM 986 O O . ASN A 1 124 ? -0.330 7.940 7.329 1.00 74.50 124 ASN A O 1
ATOM 990 N N . MET A 1 125 ? -0.452 5.729 6.923 1.00 80.50 125 MET A N 1
ATOM 991 C CA . MET A 1 125 ? 0.536 5.759 5.860 1.00 80.50 125 MET A CA 1
ATOM 992 C C . MET A 1 125 ? -0.137 6.320 4.606 1.00 80.50 125 MET A C 1
ATOM 994 O O . MET A 1 125 ? -1.210 5.857 4.231 1.00 80.50 125 MET A O 1
ATOM 998 N N . ILE A 1 126 ? 0.459 7.335 3.982 1.00 79.62 126 ILE A N 1
ATOM 999 C 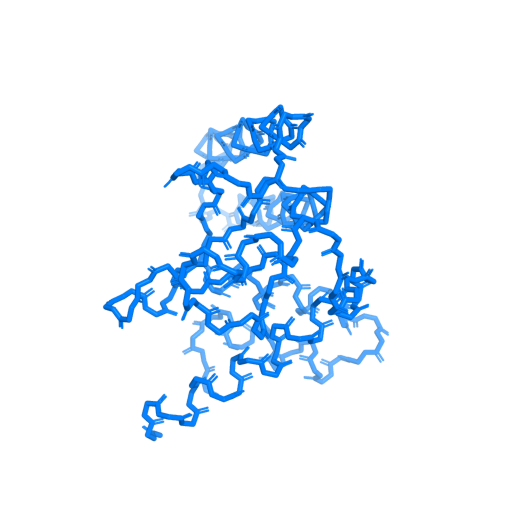CA . ILE A 1 126 ? -0.046 7.899 2.727 1.00 79.62 126 ILE A CA 1
ATOM 1000 C C . ILE A 1 126 ? 0.786 7.326 1.586 1.00 79.62 126 ILE A C 1
ATOM 1002 O O . ILE A 1 126 ? 2.014 7.390 1.622 1.00 79.62 126 ILE A O 1
ATOM 1006 N N . ILE A 1 127 ? 0.112 6.789 0.578 1.00 79.00 127 ILE A N 1
ATOM 1007 C CA . ILE A 1 127 ? 0.716 6.251 -0.642 1.00 79.00 127 ILE A CA 1
ATOM 1008 C C . ILE A 1 127 ? 0.067 6.878 -1.875 1.00 79.00 127 ILE A C 1
ATOM 1010 O O . ILE A 1 127 ? -1.001 7.494 -1.791 1.00 79.00 127 ILE A O 1
ATOM 1014 N N . ASP A 1 128 ? 0.700 6.696 -3.028 1.00 79.44 128 ASP A N 1
ATOM 1015 C CA . ASP A 1 128 ? 0.122 7.074 -4.309 1.00 79.44 128 ASP A CA 1
ATOM 1016 C C . ASP A 1 128 ? -0.871 6.017 -4.797 1.00 79.44 128 ASP A C 1
ATOM 1018 O O . ASP A 1 128 ? -0.646 4.814 -4.679 1.00 79.44 128 ASP A O 1
ATOM 1022 N N . ILE A 1 129 ? -1.952 6.459 -5.435 1.00 76.12 129 ILE A N 1
ATOM 1023 C CA . ILE A 1 129 ? -2.936 5.592 -6.096 1.00 76.12 129 ILE A CA 1
ATOM 1024 C C . ILE A 1 129 ? -2.293 4.641 -7.112 1.00 76.12 129 ILE A C 1
ATOM 1026 O O . ILE A 1 129 ? -2.709 3.497 -7.279 1.00 76.12 129 ILE A O 1
ATOM 1030 N N . LYS A 1 130 ? -1.217 5.102 -7.750 1.00 79.31 130 LYS A N 1
ATOM 1031 C CA . LYS A 1 130 ? -0.420 4.320 -8.694 1.00 79.31 130 LYS A CA 1
ATOM 1032 C C . LYS A 1 130 ? 0.263 3.133 -8.025 1.00 79.31 130 LYS A C 1
ATOM 1034 O O . LYS A 1 130 ? 0.404 2.095 -8.661 1.00 79.31 130 LYS A O 1
ATOM 1039 N N . ASP A 1 131 ? 0.629 3.254 -6.749 1.00 79.12 131 ASP A N 1
ATOM 1040 C CA . ASP A 1 131 ? 1.219 2.154 -5.985 1.00 79.12 131 ASP A CA 1
ATOM 1041 C C . ASP A 1 131 ? 0.196 1.031 -5.764 1.00 79.12 131 ASP A C 1
ATOM 1043 O O . ASP A 1 131 ? 0.541 -0.148 -5.828 1.00 79.12 131 ASP A O 1
ATOM 1047 N N . ILE A 1 132 ? -1.081 1.386 -5.581 1.00 79.44 132 ILE A N 1
ATOM 1048 C CA . ILE A 1 132 ? -2.181 0.417 -5.512 1.00 79.44 132 ILE A CA 1
ATOM 1049 C C . ILE A 1 132 ? -2.400 -0.276 -6.853 1.00 79.44 132 ILE A C 1
ATOM 1051 O O . ILE A 1 132 ? -2.537 -1.498 -6.886 1.00 79.44 132 ILE A O 1
ATOM 1055 N N . PHE A 1 133 ? -2.389 0.467 -7.961 1.00 81.56 133 PHE A N 1
ATOM 1056 C CA . PHE A 1 133 ? -2.486 -0.145 -9.286 1.00 81.56 133 PHE A CA 1
ATOM 1057 C C . PHE A 1 133 ? -1.301 -1.068 -9.575 1.00 81.56 133 PHE A C 1
ATOM 1059 O O . PHE A 1 133 ? -1.505 -2.164 -10.086 1.00 81.56 133 PHE A O 1
ATOM 1066 N N . MET A 1 134 ? -0.084 -0.696 -9.175 1.00 80.50 134 MET A N 1
ATOM 1067 C CA . MET A 1 134 ? 1.073 -1.585 -9.287 1.00 80.50 134 MET A CA 1
ATOM 1068 C C . MET A 1 134 ? 0.907 -2.875 -8.483 1.00 80.50 134 MET A C 1
ATOM 1070 O O . MET A 1 134 ? 1.233 -3.953 -8.979 1.00 80.50 134 MET A O 1
ATOM 1074 N N . LEU A 1 135 ? 0.368 -2.788 -7.267 1.00 80.50 135 LEU A N 1
ATOM 1075 C CA . LEU A 1 135 ? 0.098 -3.966 -6.449 1.00 80.50 135 LEU A CA 1
ATOM 1076 C C . LEU A 1 135 ? -0.968 -4.872 -7.084 1.00 80.50 135 LEU A C 1
ATOM 1078 O O . LEU A 1 135 ? -0.764 -6.081 -7.175 1.00 80.50 135 LEU A O 1
ATOM 1082 N N . LEU A 1 136 ? -2.064 -4.297 -7.585 1.00 80.94 136 LEU A N 1
ATOM 1083 C CA . LEU A 1 136 ? -3.104 -5.036 -8.309 1.00 80.94 136 LEU A CA 1
ATOM 1084 C C . LEU A 1 136 ? -2.558 -5.703 -9.578 1.00 80.94 136 LEU A C 1
ATOM 1086 O O . LEU A 1 136 ? -2.890 -6.858 -9.850 1.00 80.94 136 LEU A O 1
ATOM 1090 N N . ALA A 1 137 ? -1.686 -5.015 -10.322 1.00 82.50 137 ALA A N 1
ATOM 1091 C CA . ALA A 1 137 ? -1.018 -5.566 -11.498 1.00 82.50 137 ALA A CA 1
ATOM 1092 C C . ALA A 1 137 ? -0.176 -6.794 -11.141 1.00 82.50 137 ALA A C 1
ATOM 1094 O O . ALA A 1 137 ? -0.259 -7.820 -11.813 1.00 82.50 137 ALA A O 1
ATOM 1095 N N . TYR A 1 138 ? 0.600 -6.719 -10.059 1.00 79.88 138 TYR A N 1
ATOM 1096 C CA . TYR A 1 138 ? 1.397 -7.848 -9.594 1.00 79.88 138 TYR A CA 1
ATOM 1097 C C . TYR A 1 138 ? 0.532 -9.024 -9.137 1.00 79.88 138 TYR A C 1
ATOM 1099 O O . TYR A 1 138 ? 0.782 -10.165 -9.512 1.00 79.88 138 TYR A O 1
ATOM 1107 N N . MET A 1 139 ? -0.507 -8.756 -8.349 1.00 77.94 139 MET A N 1
ATOM 1108 C CA . MET A 1 139 ? -1.367 -9.798 -7.784 1.00 77.94 139 MET A CA 1
ATOM 1109 C C . MET A 1 139 ? -2.187 -10.548 -8.840 1.00 77.94 139 MET A C 1
ATOM 1111 O O . MET A 1 139 ? -2.509 -11.718 -8.648 1.00 77.94 139 MET A O 1
ATOM 1115 N N . SER A 1 140 ? -2.501 -9.890 -9.956 1.00 80.25 140 SER A N 1
ATOM 1116 C CA . SER A 1 140 ? -3.174 -10.499 -11.110 1.00 80.25 140 SER A CA 1
ATOM 1117 C C . SER A 1 140 ? -2.206 -11.085 -12.145 1.00 80.25 140 SER A C 1
ATOM 1119 O O . SER A 1 140 ? -2.650 -11.744 -13.076 1.00 80.25 140 SER A O 1
ATOM 1121 N N . TYR A 1 141 ? -0.887 -10.900 -12.001 1.00 79.31 141 TYR A N 1
ATOM 1122 C CA . TYR A 1 141 ? 0.097 -11.231 -13.041 1.00 79.31 141 TYR A CA 1
ATOM 1123 C C . TYR A 1 141 ? 0.040 -12.689 -13.515 1.00 79.31 141 TYR A C 1
ATOM 1125 O O . TYR A 1 141 ? 0.092 -12.958 -14.715 1.00 79.31 141 TYR A O 1
ATOM 1133 N N . GLU A 1 142 ? -0.080 -13.635 -12.583 1.00 75.75 142 GLU A N 1
ATOM 1134 C CA . GLU A 1 142 ? -0.117 -15.065 -12.914 1.00 75.75 142 GLU A CA 1
ATOM 1135 C C . GLU A 1 142 ? -1.526 -15.570 -13.257 1.00 75.75 142 GLU A C 1
ATOM 1137 O O . GLU A 1 142 ? -1.670 -16.586 -13.937 1.00 75.75 142 GLU A O 1
ATOM 1142 N N . THR A 1 143 ? -2.565 -14.886 -12.776 1.00 81.56 143 THR A N 1
ATOM 1143 C CA . THR A 1 143 ? -3.955 -15.360 -12.811 1.00 81.56 143 THR A CA 1
ATOM 1144 C C . THR A 1 143 ? -4.775 -14.734 -13.937 1.00 81.56 143 THR A C 1
ATOM 1146 O O . THR A 1 143 ? -5.601 -15.425 -14.531 1.00 81.56 143 THR A O 1
ATOM 1149 N N . ASP A 1 144 ? -4.525 -13.467 -14.263 1.00 85.75 144 ASP A N 1
ATOM 1150 C CA . ASP A 1 144 ? -5.172 -12.713 -15.337 1.00 85.75 144 ASP A CA 1
ATOM 1151 C C . ASP A 1 144 ? -4.184 -11.695 -15.957 1.00 85.75 144 ASP A C 1
ATOM 1153 O O . ASP A 1 144 ? -4.107 -10.534 -15.540 1.00 85.75 144 ASP A O 1
ATOM 1157 N N . PRO A 1 145 ? -3.403 -12.108 -16.976 1.00 82.44 145 PRO A N 1
ATOM 1158 C CA . PRO A 1 145 ? -2.406 -11.246 -17.613 1.00 82.44 145 PRO A CA 1
ATOM 1159 C C . PRO A 1 145 ? -2.987 -10.007 -18.315 1.00 82.44 145 PRO A C 1
ATOM 1161 O O . PRO A 1 145 ? -2.284 -9.003 -18.461 1.00 82.44 145 PRO A O 1
ATOM 1164 N N . GLU A 1 146 ? -4.242 -10.058 -18.777 1.00 86.19 146 GLU A N 1
ATOM 1165 C CA . GLU A 1 146 ? -4.904 -8.904 -19.401 1.00 86.19 146 GLU A CA 1
ATOM 1166 C C . GLU A 1 146 ? -5.272 -7.863 -18.343 1.00 86.19 146 GLU A C 1
ATOM 1168 O O . GLU A 1 146 ? -5.002 -6.670 -18.521 1.00 86.19 146 GLU A O 1
ATOM 1173 N N . GLU A 1 147 ? -5.820 -8.307 -17.212 1.00 83.44 147 GLU A N 1
ATOM 1174 C CA . GLU A 1 147 ? -6.100 -7.443 -16.069 1.00 83.44 147 GLU A CA 1
ATOM 1175 C C . GLU A 1 147 ? -4.815 -6.876 -15.451 1.00 83.44 147 GLU A C 1
ATOM 1177 O O . GLU A 1 147 ? -4.748 -5.675 -15.168 1.00 83.44 147 GLU A O 1
ATOM 1182 N N . SER A 1 148 ? -3.768 -7.694 -15.334 1.00 82.38 148 SER A N 1
ATOM 1183 C CA . SER A 1 148 ? -2.443 -7.267 -14.876 1.00 82.38 148 SER A CA 1
ATOM 1184 C C . SER A 1 148 ? -1.884 -6.139 -15.737 1.00 82.38 148 SER A C 1
ATOM 1186 O O . SER A 1 148 ? -1.496 -5.085 -15.224 1.00 82.38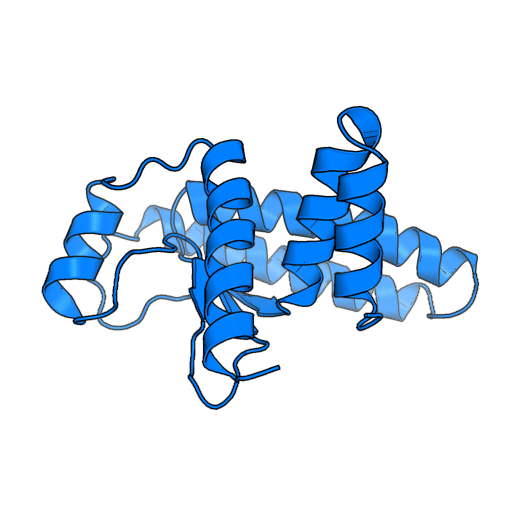 148 SER A O 1
ATOM 1188 N N . ARG A 1 149 ? -1.927 -6.306 -17.064 1.00 81.38 149 ARG A N 1
ATOM 1189 C CA . ARG A 1 149 ? -1.487 -5.276 -18.009 1.00 81.38 149 ARG A CA 1
ATOM 1190 C C . ARG A 1 149 ? -2.319 -4.003 -17.896 1.00 81.38 149 ARG A C 1
ATOM 1192 O O . ARG A 1 149 ? -1.753 -2.916 -17.875 1.00 81.38 149 ARG A O 1
ATOM 1199 N N . ARG A 1 150 ? -3.641 -4.129 -17.761 1.00 86.06 150 ARG A N 1
ATOM 1200 C CA . ARG A 1 150 ? -4.542 -2.985 -17.566 1.00 86.06 150 ARG A CA 1
ATOM 1201 C C . ARG A 1 150 ? -4.170 -2.178 -16.319 1.00 86.06 150 ARG A C 1
ATOM 1203 O O . ARG A 1 150 ? -4.148 -0.952 -16.371 1.00 86.06 150 ARG A O 1
ATOM 1210 N N . TYR A 1 151 ? -3.876 -2.842 -15.203 1.00 82.19 151 TYR A N 1
ATOM 1211 C CA . TYR A 1 151 ? -3.451 -2.163 -13.977 1.00 82.19 151 TYR A CA 1
ATOM 1212 C C . TYR A 1 151 ? -2.063 -1.534 -14.098 1.00 82.19 151 TYR A C 1
ATOM 1214 O O . TYR A 1 151 ? -1.851 -0.426 -13.606 1.00 82.19 151 TYR A O 1
ATOM 1222 N N . PHE A 1 152 ? -1.144 -2.195 -14.798 1.00 79.88 152 PHE A N 1
ATOM 1223 C CA . PHE A 1 152 ? 0.176 -1.645 -15.084 1.00 79.88 152 PHE A CA 1
ATOM 1224 C C . PHE A 1 152 ? 0.085 -0.362 -15.926 1.00 79.88 152 PHE A C 1
ATOM 1226 O O . PHE A 1 152 ? 0.666 0.660 -15.562 1.00 79.88 152 PHE A O 1
ATOM 1233 N N . ASP A 1 153 ? -0.719 -0.371 -16.991 1.00 80.88 153 ASP A N 1
ATOM 1234 C CA . ASP A 1 153 ? -0.949 0.803 -17.838 1.00 80.88 153 ASP A CA 1
ATOM 1235 C C . ASP A 1 153 ? -1.583 1.955 -17.027 1.00 80.88 153 ASP A C 1
ATOM 1237 O O . ASP A 1 153 ? -1.091 3.088 -17.074 1.00 80.88 153 ASP A O 1
ATOM 1241 N N . LYS A 1 154 ? -2.572 1.658 -16.164 1.00 82.19 154 LYS A N 1
ATOM 1242 C CA . LYS A 1 154 ? -3.145 2.635 -15.214 1.00 82.19 154 LYS A CA 1
ATOM 1243 C C . LYS A 1 154 ? -2.092 3.228 -14.270 1.00 82.19 154 LYS A C 1
ATOM 1245 O O . LYS A 1 154 ? -2.091 4.439 -14.041 1.00 82.19 154 LYS A O 1
ATOM 1250 N N . ALA A 1 155 ? -1.184 2.416 -13.728 1.00 78.44 155 ALA A N 1
ATOM 1251 C CA . ALA A 1 155 ? -0.117 2.888 -12.842 1.00 78.44 155 ALA A CA 1
ATOM 1252 C C . ALA A 1 155 ? 0.845 3.855 -13.552 1.00 78.44 155 ALA A C 1
ATOM 1254 O O . ALA A 1 155 ? 1.283 4.852 -12.967 1.00 78.44 155 ALA A O 1
ATOM 1255 N N . LEU A 1 156 ? 1.119 3.614 -14.836 1.00 75.31 156 LEU A N 1
ATOM 1256 C CA . LEU A 1 156 ? 1.927 4.496 -15.679 1.00 75.31 156 LEU A CA 1
ATOM 1257 C C . LEU A 1 156 ? 1.185 5.771 -16.119 1.00 75.31 156 LEU A C 1
ATOM 1259 O O . LEU A 1 156 ? 1.815 6.700 -16.625 1.00 75.31 156 LEU A O 1
ATOM 1263 N N . GLY A 1 157 ? -0.128 5.863 -15.887 1.00 70.94 157 GLY A N 1
ATOM 1264 C CA . GLY A 1 157 ? -0.966 6.961 -16.377 1.00 70.94 157 GLY A CA 1
ATOM 1265 C C . GLY A 1 157 ? -1.259 6.864 -17.876 1.00 70.94 157 GLY A C 1
ATOM 1266 O O . GLY A 1 157 ? -1.476 7.888 -18.525 1.00 70.94 157 GLY A O 1
ATOM 1267 N N . LEU A 1 158 ? -1.217 5.650 -18.425 1.00 68.44 158 LEU A N 1
ATOM 1268 C CA . LEU A 1 158 ? -1.610 5.335 -19.793 1.00 68.44 158 LEU A CA 1
ATOM 1269 C C . LEU A 1 158 ? -3.100 4.943 -19.794 1.00 68.44 158 LEU A C 1
ATOM 1271 O O . LEU A 1 158 ? -3.562 4.272 -18.872 1.00 68.44 158 LEU A O 1
ATOM 1275 N N . ASN A 1 159 ? -3.846 5.425 -20.796 1.00 54.03 159 ASN A N 1
ATOM 1276 C CA . ASN A 1 159 ? -5.283 5.155 -20.962 1.00 54.03 159 ASN A CA 1
ATOM 1277 C C . ASN A 1 159 ? -5.542 3.783 -21.581 1.00 54.03 159 ASN A C 1
ATOM 1279 O O . ASN A 1 159 ? -4.931 3.520 -22.644 1.00 54.03 159 ASN A O 1
#